Protein AF-A0A7W0FT57-F1 (afdb_monomer)

Structure (mmCIF, N/CA/C/O backbone):
data_AF-A0A7W0FT57-F1
#
_entry.id   AF-A0A7W0FT57-F1
#
loop_
_atom_site.group_PDB
_atom_site.id
_atom_site.type_symbol
_atom_site.label_atom_id
_atom_site.label_alt_id
_atom_site.label_comp_id
_atom_site.label_asym_id
_atom_site.label_entity_id
_atom_site.label_seq_id
_atom_site.pdbx_PDB_ins_code
_atom_site.Cartn_x
_atom_site.Cartn_y
_atom_site.Cartn_z
_atom_site.occupancy
_atom_site.B_iso_or_equiv
_atom_site.auth_seq_id
_atom_site.auth_comp_id
_atom_site.auth_asym_id
_atom_site.auth_atom_id
_atom_site.pdbx_PDB_model_num
ATOM 1 N N . MET A 1 1 ? -3.094 2.764 -7.064 1.00 73.50 1 MET A N 1
ATOM 2 C CA . MET A 1 1 ? -4.479 2.354 -6.731 1.00 73.50 1 MET A CA 1
ATOM 3 C C . MET A 1 1 ? -4.637 1.957 -5.267 1.00 73.50 1 MET A C 1
ATOM 5 O O . MET A 1 1 ? -5.594 2.422 -4.668 1.00 73.50 1 MET A O 1
ATOM 9 N N . LEU A 1 2 ? -3.708 1.191 -4.680 1.00 82.38 2 LEU A N 1
ATOM 10 C CA . LEU A 1 2 ? -3.779 0.735 -3.282 1.00 82.38 2 LEU A CA 1
ATOM 11 C C . LEU A 1 2 ? -3.982 1.880 -2.265 1.00 82.38 2 LEU A C 1
ATOM 13 O O . LEU A 1 2 ? -4.988 1.915 -1.570 1.00 82.38 2 LEU A O 1
ATOM 17 N N . ILE A 1 3 ? -3.107 2.891 -2.272 1.00 79.88 3 ILE A N 1
ATOM 18 C CA . ILE A 1 3 ? -3.192 4.028 -1.332 1.00 79.88 3 ILE A CA 1
ATOM 19 C C . ILE A 1 3 ? -4.464 4.859 -1.554 1.00 79.88 3 ILE A C 1
ATOM 21 O O . ILE A 1 3 ? -5.205 5.152 -0.624 1.00 79.88 3 ILE A O 1
ATOM 25 N N . HIS A 1 4 ? -4.719 5.255 -2.804 1.00 82.38 4 HIS A N 1
ATOM 26 C CA . HIS A 1 4 ? -5.778 6.220 -3.118 1.00 82.38 4 HIS A CA 1
ATOM 27 C C . HIS A 1 4 ? -7.186 5.628 -3.030 1.00 82.38 4 HIS A C 1
ATOM 29 O O . HIS A 1 4 ? -8.129 6.383 -2.823 1.00 82.38 4 HIS A O 1
ATOM 35 N N . LYS A 1 5 ? -7.338 4.316 -3.247 1.00 88.06 5 LYS A N 1
ATOM 36 C CA . LYS A 1 5 ? -8.640 3.643 -3.219 1.00 88.06 5 LYS A CA 1
ATOM 37 C C . LYS A 1 5 ? -8.770 2.781 -1.972 1.00 88.06 5 LYS A C 1
ATOM 39 O O . LYS A 1 5 ? -9.576 3.101 -1.117 1.00 88.06 5 LYS A O 1
ATOM 44 N N . VAL A 1 6 ? -7.936 1.751 -1.829 1.00 92.38 6 VAL A N 1
ATOM 45 C CA . VAL A 1 6 ? -8.099 0.736 -0.774 1.00 92.38 6 VAL A CA 1
ATOM 46 C C . VAL A 1 6 ? -7.915 1.331 0.621 1.00 92.38 6 VAL A C 1
ATOM 48 O O . VAL A 1 6 ? -8.830 1.248 1.430 1.00 92.38 6 VAL A O 1
ATOM 51 N N . TYR A 1 7 ? -6.791 1.992 0.907 1.00 92.56 7 TYR A N 1
ATOM 52 C CA . TYR A 1 7 ? -6.552 2.528 2.257 1.00 92.56 7 TYR A CA 1
ATOM 53 C C . TYR A 1 7 ? -7.487 3.684 2.620 1.00 92.56 7 TYR A C 1
ATOM 55 O O . TYR A 1 7 ? -7.902 3.790 3.769 1.00 92.56 7 TYR A O 1
ATOM 63 N N . ARG A 1 8 ? -7.900 4.496 1.638 1.00 90.81 8 ARG A N 1
ATOM 64 C CA . ARG A 1 8 ? -8.959 5.493 1.852 1.00 90.81 8 ARG A CA 1
ATOM 65 C C . ARG A 1 8 ? -10.316 4.861 2.146 1.00 90.81 8 ARG A C 1
ATOM 67 O O . ARG A 1 8 ? -11.045 5.379 2.979 1.00 90.81 8 ARG A O 1
ATOM 74 N N . SER A 1 9 ? -10.664 3.766 1.477 1.00 91.00 9 SER A N 1
ATOM 75 C CA . SER A 1 9 ? -11.898 3.037 1.775 1.00 91.00 9 SER A CA 1
ATOM 76 C C . SER A 1 9 ? -11.861 2.413 3.168 1.00 91.00 9 SER A C 1
ATOM 78 O O . SER A 1 9 ? -12.871 2.453 3.857 1.00 91.00 9 SER A O 1
ATOM 80 N N . ILE A 1 10 ? -10.706 1.899 3.605 1.00 92.50 10 ILE A N 1
ATOM 81 C CA . IL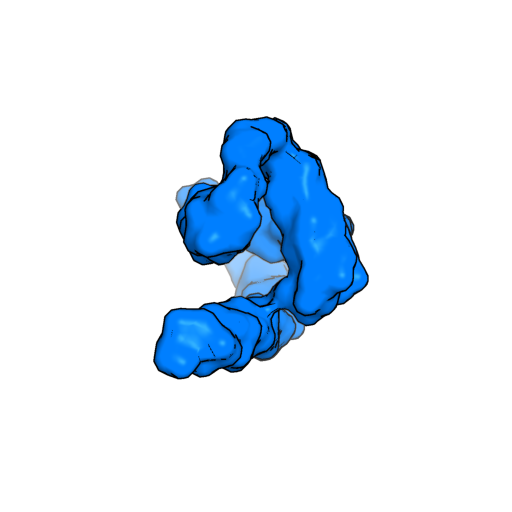E A 1 10 ? -10.523 1.412 4.981 1.00 92.50 10 ILE A CA 1
ATOM 82 C C . ILE A 1 10 ? -10.722 2.554 5.985 1.00 92.50 10 ILE A C 1
ATOM 84 O O . ILE A 1 10 ? -11.509 2.407 6.913 1.00 92.50 10 ILE A O 1
ATOM 88 N N . ASP A 1 11 ? -10.090 3.712 5.760 1.00 93.31 11 ASP A N 1
ATOM 89 C CA . ASP A 1 11 ? -10.305 4.901 6.596 1.00 93.31 11 ASP A CA 1
ATOM 90 C C . ASP A 1 11 ? -11.795 5.280 6.674 1.00 93.31 11 ASP A C 1
ATOM 92 O O . ASP A 1 11 ? -12.305 5.537 7.760 1.00 93.31 11 ASP A O 1
ATOM 96 N N . ALA A 1 12 ? -12.509 5.254 5.544 1.00 90.25 12 ALA A N 1
ATOM 97 C CA . ALA A 1 12 ? -13.934 5.574 5.500 1.00 90.25 12 ALA A CA 1
ATOM 98 C C . ALA A 1 12 ? -14.800 4.579 6.296 1.00 90.25 12 ALA A C 1
ATOM 100 O O . ALA A 1 12 ? -15.723 4.999 6.989 1.00 90.25 12 ALA A O 1
ATOM 101 N N . VAL A 1 13 ? -14.498 3.277 6.229 1.00 90.81 13 VAL A N 1
ATOM 102 C CA . VAL A 1 13 ? -15.184 2.240 7.028 1.00 90.81 13 VAL A CA 1
ATOM 103 C C . VAL A 1 13 ? -14.922 2.423 8.526 1.00 90.81 13 VAL A C 1
ATOM 105 O O . VAL A 1 13 ? -15.793 2.147 9.344 1.00 90.81 13 VAL A O 1
ATOM 108 N N . GLU A 1 14 ? -13.749 2.932 8.894 1.00 91.38 14 GLU A N 1
ATOM 109 C CA . GLU A 1 14 ? -13.391 3.256 10.279 1.00 91.38 14 GLU A CA 1
ATOM 110 C C . GLU A 1 14 ? -13.898 4.631 10.744 1.00 91.38 14 GLU A C 1
ATOM 112 O O . GLU A 1 14 ? -13.505 5.096 11.814 1.00 91.38 14 GLU A O 1
ATOM 117 N N . PHE A 1 15 ? -14.752 5.296 9.957 1.00 91.44 15 PHE A N 1
ATOM 118 C CA . PHE A 1 15 ? -15.243 6.654 10.221 1.00 91.44 15 PHE A CA 1
ATOM 119 C C . PHE A 1 15 ? -14.114 7.687 10.400 1.00 91.44 15 PHE A C 1
ATOM 121 O O . PHE A 1 15 ? -14.274 8.706 11.072 1.00 91.44 15 PHE A O 1
ATOM 128 N N . VAL A 1 16 ? -12.954 7.440 9.782 1.00 88.88 16 VAL A N 1
ATOM 129 C CA . VAL A 1 16 ? -11.845 8.391 9.722 1.00 88.88 16 VAL A CA 1
ATOM 130 C C . VAL A 1 16 ? -12.043 9.286 8.506 1.00 88.88 16 VAL A C 1
ATOM 132 O O . VAL A 1 16 ? -11.792 8.893 7.365 1.00 88.88 16 VAL A O 1
ATOM 135 N N . GLU A 1 17 ? -12.485 10.514 8.750 1.00 79.69 17 GLU A N 1
ATOM 136 C CA . GLU A 1 17 ? -12.762 11.472 7.685 1.00 79.69 17 GLU A CA 1
ATOM 137 C C . GLU A 1 17 ? -11.532 12.299 7.290 1.00 79.69 17 GLU A C 1
ATOM 139 O O . GLU A 1 17 ? -10.729 12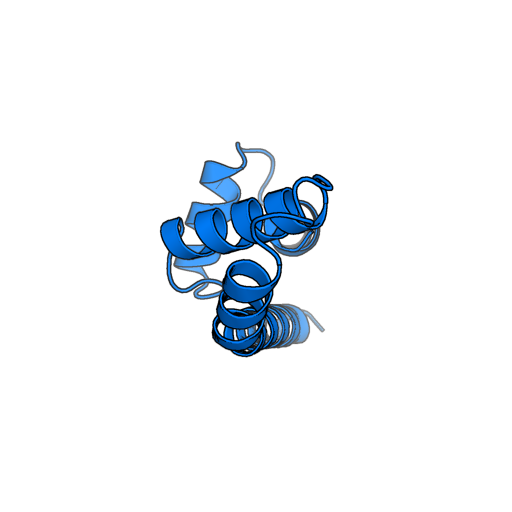.739 8.116 1.00 79.69 17 GLU A O 1
ATOM 144 N N . GLY A 1 18 ? -11.415 12.554 5.985 1.00 78.44 18 GLY A N 1
ATOM 145 C CA . GLY A 1 18 ? -10.455 13.502 5.433 1.00 78.44 18 GLY A CA 1
ATOM 146 C C . GLY A 1 18 ? -8.976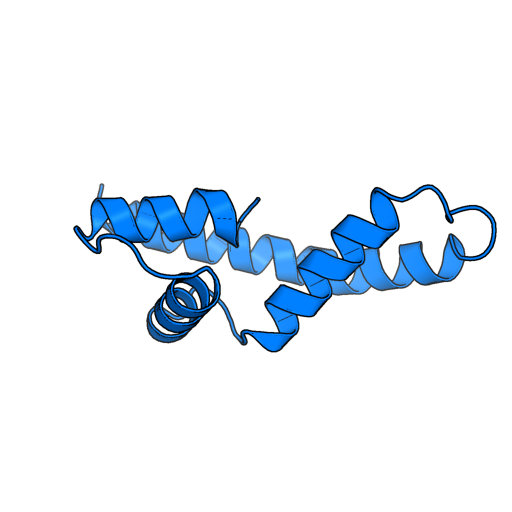 13.121 5.593 1.00 78.44 18 GLY A C 1
ATOM 147 O O . GLY A 1 18 ? -8.576 11.960 5.738 1.00 78.44 18 GLY A O 1
ATOM 148 N N . GLY A 1 19 ? -8.137 14.150 5.494 1.00 84.19 19 GLY A N 1
ATOM 149 C CA . GLY A 1 19 ? -6.684 14.031 5.512 1.00 84.19 19 GLY A CA 1
ATOM 150 C C . GLY A 1 19 ? -6.038 13.982 4.127 1.00 84.19 19 GLY A C 1
ATOM 151 O O . GLY A 1 19 ? -6.636 13.650 3.095 1.00 84.19 19 GLY A O 1
ATOM 152 N N . THR A 1 20 ? -4.765 14.345 4.116 1.00 90.00 20 THR A N 1
ATOM 153 C CA . THR A 1 20 ? -3.886 14.268 2.956 1.00 90.00 20 THR A CA 1
ATOM 154 C C . THR A 1 20 ? -3.535 12.812 2.638 1.00 90.00 20 THR A C 1
ATOM 156 O O . THR A 1 20 ? -3.791 11.888 3.409 1.00 90.00 20 THR A O 1
ATOM 159 N N . LEU A 1 21 ? -2.900 12.572 1.488 1.00 86.00 21 LEU A N 1
ATOM 160 C CA . LEU A 1 21 ? -2.355 11.244 1.180 1.00 86.00 21 LEU A CA 1
ATOM 161 C C . LEU A 1 21 ? -1.289 10.796 2.187 1.00 86.00 21 LEU A C 1
ATOM 163 O O . LEU A 1 21 ? -1.159 9.600 2.430 1.00 86.00 21 LEU A O 1
ATOM 167 N N . ILE A 1 22 ? -0.546 11.739 2.772 1.00 89.12 22 ILE A N 1
ATOM 168 C CA . ILE A 1 22 ? 0.429 11.438 3.823 1.00 89.12 22 ILE A CA 1
ATOM 169 C C . ILE A 1 22 ? -0.290 10.912 5.065 1.00 89.12 22 ILE A C 1
ATOM 171 O O . ILE A 1 22 ? 0.148 9.915 5.628 1.00 89.12 22 ILE A O 1
ATOM 175 N N . ASP A 1 23 ? -1.430 11.496 5.430 1.00 91.88 23 ASP A N 1
ATOM 176 C CA . ASP A 1 23 ? -2.217 11.031 6.575 1.00 91.88 23 ASP A CA 1
ATOM 177 C C . ASP A 1 23 ? -2.742 9.609 6.362 1.00 91.88 23 ASP A C 1
ATOM 179 O O . ASP A 1 23 ? -2.598 8.765 7.244 1.00 91.88 23 ASP A O 1
ATOM 183 N N . VAL A 1 24 ? -3.261 9.306 5.168 1.00 92.12 24 VAL A N 1
ATOM 184 C CA . VAL A 1 24 ? -3.692 7.943 4.801 1.00 92.12 24 VAL A CA 1
ATOM 185 C C . VAL A 1 24 ? -2.532 6.948 4.925 1.00 92.12 24 VAL A C 1
ATOM 187 O O . VAL A 1 24 ? -2.704 5.868 5.484 1.00 92.12 24 VAL A O 1
ATOM 190 N N . MET A 1 25 ? -1.335 7.305 4.443 1.00 91.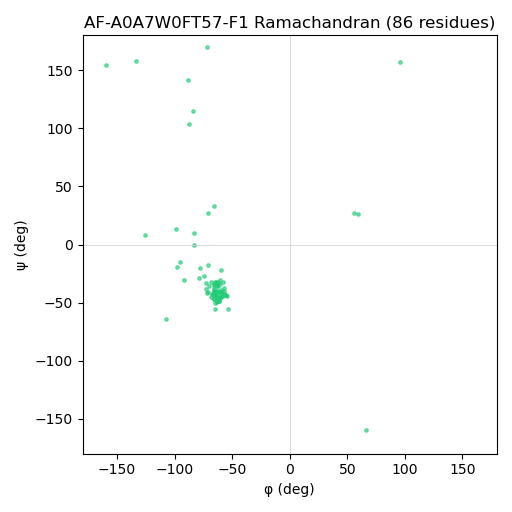75 25 MET A N 1
ATOM 191 C CA . MET A 1 25 ? -0.151 6.440 4.544 1.00 91.75 25 MET A CA 1
ATOM 192 C C . MET A 1 25 ? 0.310 6.257 5.994 1.00 91.75 25 MET A C 1
ATOM 194 O O . MET A 1 25 ? 0.584 5.132 6.397 1.00 91.75 25 MET A O 1
ATOM 198 N N . ASN A 1 26 ? 0.324 7.324 6.797 1.00 92.81 26 ASN A N 1
ATOM 199 C CA . ASN A 1 26 ? 0.654 7.255 8.223 1.00 92.81 26 ASN A CA 1
ATOM 200 C C . ASN A 1 26 ? -0.308 6.336 8.983 1.00 92.81 26 ASN A C 1
ATOM 202 O O . ASN A 1 26 ? 0.100 5.584 9.865 1.00 92.81 26 ASN A O 1
ATOM 206 N N . ARG A 1 27 ? -1.60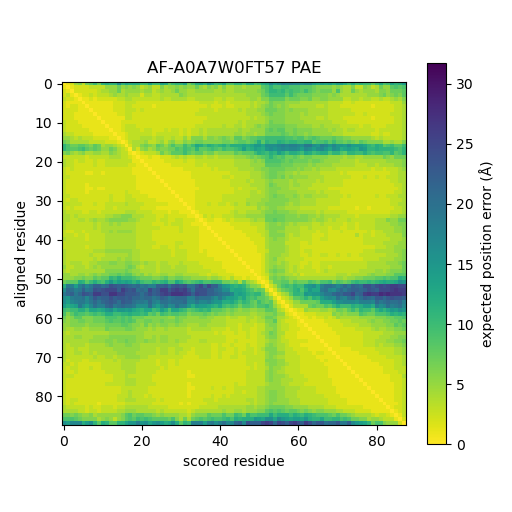6 6.390 8.670 1.00 94.00 27 ARG A N 1
ATOM 207 C CA . ARG A 1 27 ? -2.583 5.507 9.310 1.00 94.00 27 ARG A CA 1
ATOM 208 C C . ARG A 1 27 ? -2.455 4.065 8.818 1.00 94.00 27 ARG A C 1
ATOM 210 O O . ARG A 1 27 ? -2.551 3.148 9.627 1.00 94.00 27 ARG A O 1
ATOM 217 N N . ALA A 1 28 ? -2.192 3.852 7.529 1.00 93.88 28 ALA A N 1
ATOM 218 C CA . ALA A 1 28 ? -1.911 2.522 6.989 1.00 93.88 28 ALA A CA 1
ATOM 219 C C . ALA A 1 28 ? -0.688 1.874 7.667 1.00 93.88 28 ALA A C 1
ATOM 221 O O . ALA A 1 28 ? -0.746 0.699 8.025 1.00 93.88 28 ALA A O 1
ATOM 222 N N . ASP A 1 29 ? 0.366 2.652 7.917 1.00 94.50 29 ASP A N 1
ATOM 223 C CA . ASP A 1 29 ? 1.561 2.225 8.654 1.00 94.50 29 ASP A CA 1
ATOM 224 C C . ASP A 1 29 ? 1.222 1.822 10.098 1.00 94.50 29 ASP A C 1
ATOM 226 O O . ASP A 1 29 ? 1.496 0.702 10.525 1.00 94.50 29 ASP A O 1
ATOM 230 N N . LYS A 1 30 ? 0.468 2.668 10.818 1.00 93.62 30 LYS A N 1
ATOM 231 C CA . LYS A 1 30 ? -0.030 2.352 12.171 1.00 93.62 30 LYS A CA 1
ATOM 232 C C . LYS A 1 30 ? -0.880 1.077 12.224 1.00 93.62 30 LYS A C 1
ATOM 234 O O . LYS A 1 30 ? -0.850 0.364 13.226 1.00 93.62 30 LYS A O 1
ATOM 239 N N . ARG A 1 31 ? -1.624 0.771 11.155 1.00 93.12 31 ARG A N 1
ATOM 240 C CA . ARG A 1 31 ? -2.426 -0.459 11.011 1.00 93.12 31 ARG A CA 1
ATOM 241 C C . ARG A 1 31 ? -1.615 -1.665 10.525 1.00 93.12 31 ARG A C 1
ATOM 243 O O . ARG A 1 31 ? -2.185 -2.746 10.391 1.00 93.12 31 ARG A O 1
ATOM 250 N N . LYS A 1 32 ? -0.309 -1.501 10.280 1.00 93.31 32 LYS A N 1
ATOM 251 C CA . LYS A 1 32 ? 0.598 -2.512 9.707 1.00 93.31 32 LYS A CA 1
ATOM 252 C C . LYS A 1 32 ? 0.170 -2.996 8.315 1.00 93.31 32 LYS A C 1
ATOM 254 O O . LYS A 1 32 ? 0.471 -4.118 7.912 1.00 93.31 32 LYS A O 1
ATOM 259 N N . LEU A 1 33 ? -0.550 -2.149 7.578 1.00 93.81 33 LEU A N 1
ATOM 260 C CA . LEU A 1 33 ? -0.965 -2.415 6.198 1.00 93.81 33 LEU A CA 1
ATOM 261 C C . LEU A 1 33 ? 0.171 -2.186 5.200 1.00 93.81 33 LEU A C 1
ATOM 263 O O . LEU A 1 33 ? 0.107 -2.705 4.090 1.00 93.81 33 LEU A O 1
ATOM 267 N N . ILE A 1 34 ? 1.180 -1.410 5.598 1.00 94.19 34 ILE A N 1
ATOM 268 C CA . ILE A 1 34 ? 2.415 -1.136 4.861 1.00 94.19 34 ILE A CA 1
ATOM 269 C C . ILE A 1 34 ? 3.603 -1.275 5.813 1.00 94.19 34 ILE A C 1
ATOM 271 O O . ILE A 1 34 ? 3.417 -1.169 7.024 1.00 94.19 34 ILE A O 1
ATOM 275 N N . ASP A 1 35 ? 4.799 -1.514 5.276 1.00 89.69 35 ASP A N 1
ATOM 276 C CA . ASP A 1 35 ? 6.024 -1.599 6.086 1.00 89.69 35 ASP A CA 1
ATOM 277 C C . ASP A 1 35 ? 6.741 -0.252 6.205 1.00 89.69 35 ASP A C 1
ATOM 279 O O . ASP A 1 35 ? 7.405 0.017 7.203 1.00 89.69 35 ASP A O 1
ATOM 283 N N . SER A 1 36 ? 6.626 0.605 5.184 1.00 90.12 36 SER A N 1
ATOM 284 C CA . SER A 1 36 ? 7.064 1.995 5.270 1.00 90.12 36 SER A CA 1
ATOM 285 C C . SER A 1 36 ? 6.406 2.882 4.215 1.00 90.12 36 SER A C 1
ATOM 287 O O . SER A 1 36 ? 6.059 2.463 3.108 1.00 90.12 36 SER A O 1
ATOM 289 N N . ILE A 1 37 ? 6.310 4.175 4.523 1.00 89.38 37 ILE A N 1
ATOM 290 C CA . ILE A 1 37 ? 5.854 5.201 3.573 1.00 89.38 37 ILE A CA 1
ATOM 291 C C . ILE A 1 37 ? 6.817 5.318 2.385 1.00 89.38 37 ILE A C 1
ATOM 293 O O . ILE A 1 37 ? 6.389 5.587 1.261 1.00 89.38 37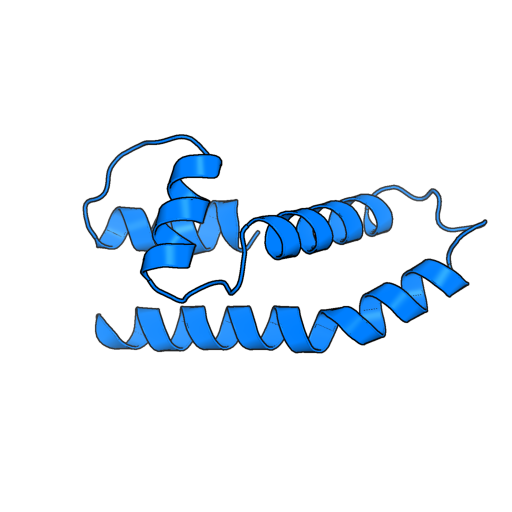 ILE A O 1
ATOM 297 N N . GLN A 1 38 ? 8.116 5.121 2.623 1.00 90.06 38 GLN A N 1
ATOM 298 C CA . GLN A 1 38 ? 9.134 5.220 1.584 1.00 90.06 38 GLN A CA 1
ATOM 299 C C . GLN A 1 38 ? 8.969 4.123 0.531 1.00 90.06 38 GLN A C 1
ATOM 301 O O . GLN A 1 38 ? 8.995 4.408 -0.663 1.00 90.06 38 GLN A O 1
ATOM 306 N N . GLU A 1 39 ? 8.719 2.888 0.954 1.00 89.38 39 GLU A N 1
ATOM 307 C CA . GLU A 1 39 ? 8.457 1.772 0.047 1.00 89.38 39 GLU A CA 1
ATOM 308 C C . GLU A 1 39 ? 7.213 2.016 -0.816 1.00 89.38 39 GLU A C 1
ATOM 310 O O . GLU A 1 39 ? 7.232 1.809 -2.030 1.00 89.38 39 GLU A O 1
ATOM 315 N N . MET A 1 40 ? 6.160 2.579 -0.222 1.00 90.19 40 MET A N 1
ATOM 316 C CA . MET A 1 40 ? 4.958 2.960 -0.962 1.00 90.19 40 MET A CA 1
ATOM 317 C C . MET A 1 40 ? 5.211 4.046 -2.011 1.00 90.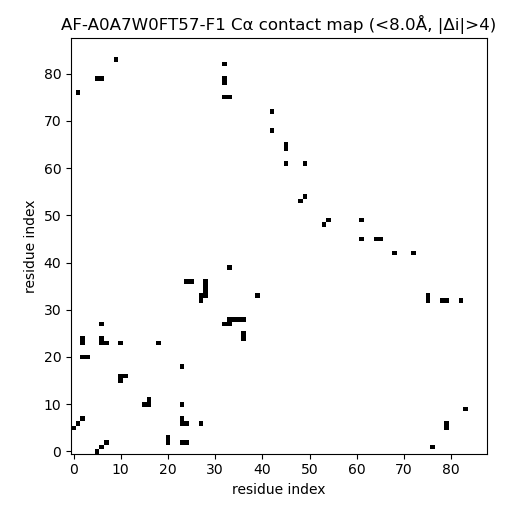19 40 MET A C 1
ATOM 319 O O . MET A 1 40 ? 4.572 4.036 -3.068 1.00 90.19 40 MET A O 1
ATOM 323 N N . ARG A 1 41 ? 6.136 4.978 -1.749 1.00 89.19 41 ARG A N 1
ATOM 324 C CA . ARG A 1 41 ? 6.567 5.969 -2.746 1.00 89.19 41 ARG A CA 1
ATOM 325 C C . ARG A 1 41 ? 7.288 5.293 -3.905 1.00 89.19 41 ARG A C 1
ATOM 327 O O . ARG A 1 41 ? 6.902 5.529 -5.043 1.00 89.19 41 ARG A O 1
ATOM 334 N N . ILE A 1 42 ? 8.223 4.387 -3.617 1.00 90.25 42 ILE A N 1
ATOM 335 C CA . ILE A 1 42 ? 8.970 3.653 -4.646 1.00 90.25 42 ILE A CA 1
ATOM 336 C C . ILE A 1 42 ? 8.023 2.844 -5.545 1.00 90.25 42 ILE A C 1
ATOM 338 O O . ILE A 1 42 ? 8.108 2.935 -6.765 1.00 90.25 42 ILE A O 1
ATOM 342 N N . LEU A 1 43 ? 7.051 2.125 -4.971 1.00 90.31 43 LEU A N 1
ATOM 343 C CA . LEU A 1 43 ? 6.044 1.389 -5.749 1.00 90.31 43 LEU A CA 1
ATOM 344 C C . LEU A 1 43 ? 5.180 2.314 -6.622 1.00 90.31 43 LEU A C 1
ATOM 346 O O . LEU A 1 43 ? 4.784 1.953 -7.733 1.00 90.31 43 LEU A O 1
ATOM 350 N N . LYS A 1 44 ? 4.863 3.517 -6.127 1.00 87.50 44 LYS A N 1
ATOM 351 C CA . LYS A 1 44 ? 4.112 4.520 -6.894 1.00 87.50 44 LYS A CA 1
ATOM 352 C C . LYS A 1 44 ? 4.930 5.040 -8.073 1.00 87.50 44 LYS A C 1
ATOM 354 O O . LYS A 1 44 ? 4.359 5.213 -9.150 1.00 87.50 44 LYS A O 1
ATOM 359 N N . ASP A 1 45 ? 6.211 5.303 -7.853 1.00 87.50 45 ASP A N 1
ATOM 360 C CA . ASP A 1 45 ? 7.112 5.855 -8.858 1.00 87.50 45 ASP A CA 1
ATOM 361 C C . ASP A 1 45 ? 7.433 4.803 -9.925 1.00 87.50 45 ASP A C 1
ATOM 363 O O . ASP A 1 45 ? 7.237 5.088 -11.100 1.00 87.50 45 ASP A O 1
ATOM 367 N N . LEU A 1 46 ? 7.677 3.544 -9.541 1.00 88.62 46 LEU A N 1
ATOM 368 C CA . LEU A 1 46 ? 7.783 2.422 -10.483 1.00 88.62 46 LEU A CA 1
ATOM 369 C C . LEU A 1 46 ? 6.542 2.309 -11.383 1.00 88.62 46 LEU A C 1
ATOM 371 O O . LEU A 1 46 ? 6.645 2.159 -12.595 1.00 88.62 46 LEU A O 1
ATOM 375 N N . ARG A 1 47 ? 5.335 2.434 -10.814 1.00 86.94 47 ARG A N 1
ATOM 376 C CA . ARG A 1 47 ? 4.087 2.439 -11.599 1.00 86.94 47 ARG A CA 1
ATOM 377 C C . ARG A 1 47 ? 3.992 3.638 -12.548 1.00 86.94 47 ARG A C 1
ATOM 379 O O . ARG A 1 47 ? 3.329 3.541 -13.579 1.00 86.94 47 ARG A O 1
ATOM 386 N N . ASN A 1 48 ? 4.560 4.785 -12.177 1.00 85.56 48 ASN A N 1
ATOM 387 C CA . ASN A 1 48 ? 4.615 5.951 -13.055 1.00 85.56 48 ASN A CA 1
ATOM 388 C C . ASN A 1 48 ? 5.604 5.717 -14.200 1.00 85.56 48 ASN A C 1
ATOM 390 O O . ASN A 1 48 ? 5.260 6.046 -15.330 1.00 85.56 48 ASN A O 1
ATOM 394 N N . ASP A 1 49 ? 6.752 5.103 -13.918 1.00 85.75 49 ASP A N 1
ATOM 395 C CA . ASP A 1 49 ? 7.772 4.760 -14.911 1.00 85.75 49 ASP A CA 1
ATOM 396 C C . ASP A 1 49 ? 7.275 3.709 -15.908 1.00 85.75 49 ASP A C 1
ATOM 398 O O . ASP A 1 49 ? 7.589 3.797 -17.086 1.00 85.75 49 ASP A O 1
ATOM 402 N N . ILE A 1 50 ? 6.439 2.759 -15.474 1.00 84.69 50 ILE A N 1
ATOM 403 C CA . ILE A 1 50 ? 5.753 1.819 -16.380 1.00 84.69 50 ILE A CA 1
ATOM 404 C C . ILE A 1 50 ? 4.759 2.552 -17.291 1.00 84.69 50 ILE A C 1
ATOM 406 O O . ILE A 1 50 ? 4.611 2.205 -18.459 1.00 84.69 50 ILE A O 1
ATOM 410 N N . ALA A 1 51 ? 4.031 3.531 -16.747 1.00 83.06 51 ALA A N 1
ATOM 411 C CA . ALA A 1 51 ? 2.984 4.246 -17.475 1.00 83.06 51 ALA A CA 1
ATOM 412 C C . ALA A 1 51 ? 3.536 5.314 -18.431 1.00 83.06 51 ALA A C 1
ATOM 414 O O . ALA A 1 51 ? 2.889 5.635 -19.424 1.00 83.06 51 ALA A O 1
ATOM 415 N N . HIS A 1 52 ? 4.692 5.897 -18.118 1.00 74.19 52 HIS A N 1
ATOM 416 C CA . HIS A 1 52 ? 5.407 6.775 -19.031 1.00 74.19 52 HIS A CA 1
ATOM 417 C C . HIS A 1 52 ? 6.260 5.920 -19.971 1.00 74.19 52 HIS A C 1
ATOM 419 O O . HIS A 1 52 ? 7.223 5.299 -19.543 1.00 74.19 52 HIS A O 1
ATOM 425 N N . GLU A 1 53 ? 5.945 5.927 -21.266 1.00 60.16 53 GLU A N 1
ATOM 426 C CA . GLU A 1 53 ? 6.603 5.138 -22.320 1.00 60.16 53 GLU A CA 1
ATOM 427 C C . GLU A 1 53 ? 8.086 5.507 -22.605 1.00 60.16 53 GLU A C 1
ATOM 429 O O . GL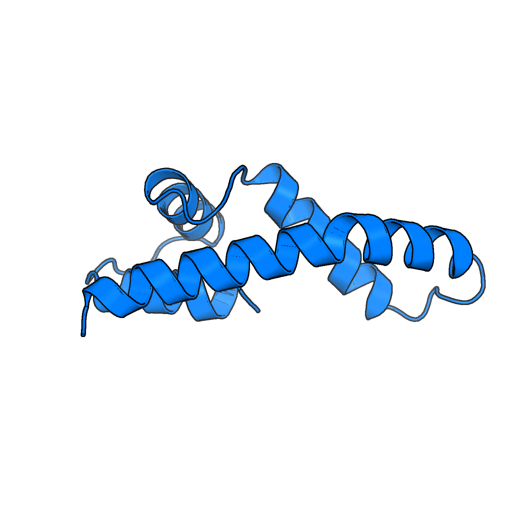U A 1 53 ? 8.569 5.325 -23.718 1.00 60.16 53 GLU A O 1
ATOM 434 N N . TYR A 1 54 ? 8.887 5.940 -21.620 1.00 59.34 54 TYR A N 1
ATOM 435 C CA . TYR A 1 54 ? 10.362 6.039 -21.722 1.00 59.34 54 TYR A CA 1
ATOM 436 C C . TYR A 1 54 ? 11.049 4.653 -21.733 1.00 59.34 54 TYR A C 1
ATOM 438 O O . TYR A 1 54 ? 12.184 4.482 -21.284 1.00 59.34 54 TYR A O 1
ATOM 446 N N . ILE A 1 55 ? 10.326 3.641 -22.209 1.00 59.25 55 ILE A N 1
ATOM 447 C CA . ILE A 1 55 ? 10.591 2.216 -22.034 1.00 59.25 55 ILE A CA 1
ATOM 448 C C . ILE A 1 55 ? 11.790 1.777 -22.881 1.00 59.25 55 ILE A C 1
ATOM 450 O O . ILE A 1 55 ? 12.565 0.939 -22.430 1.00 59.25 55 ILE A O 1
ATOM 454 N N . SER A 1 56 ? 12.016 2.375 -24.052 1.00 63.06 56 SER A N 1
ATOM 455 C CA . SER A 1 56 ? 13.012 1.871 -25.009 1.00 63.06 56 SER A CA 1
ATOM 456 C C . SER A 1 56 ? 14.452 1.844 -24.479 1.00 63.06 56 SER A C 1
ATOM 458 O O . SER A 1 56 ? 15.186 0.917 -24.803 1.00 63.06 56 SER A O 1
ATOM 460 N N . GLU A 1 57 ? 14.859 2.792 -23.627 1.00 65.44 57 GLU A N 1
ATOM 461 C CA . GLU A 1 57 ? 16.233 2.841 -23.090 1.00 65.44 57 GLU A CA 1
ATOM 462 C C . GLU A 1 57 ? 16.388 2.164 -21.717 1.00 65.44 57 GLU A C 1
ATOM 464 O O . GLU A 1 57 ? 17.505 1.880 -21.290 1.00 65.44 57 GLU A O 1
ATOM 469 N N . ARG A 1 58 ? 15.284 1.882 -21.007 1.00 73.69 58 ARG A N 1
ATOM 470 C CA . ARG A 1 58 ? 15.309 1.389 -19.613 1.00 73.69 58 ARG A CA 1
ATOM 471 C C . ARG A 1 58 ? 14.551 0.086 -19.371 1.00 73.69 58 ARG A C 1
ATOM 473 O O . ARG A 1 58 ? 14.429 -0.330 -18.221 1.00 73.69 58 ARG A O 1
ATOM 480 N N . ILE A 1 59 ? 14.084 -0.594 -20.420 1.00 79.56 59 ILE A N 1
ATOM 481 C CA . ILE A 1 59 ? 13.226 -1.782 -20.285 1.00 79.56 59 ILE A CA 1
ATOM 482 C C . ILE A 1 59 ? 13.858 -2.903 -19.447 1.00 79.56 59 ILE A C 1
ATOM 484 O O . ILE A 1 59 ? 13.163 -3.541 -18.662 1.00 79.56 59 ILE A O 1
ATOM 488 N N . GLN A 1 60 ? 15.174 -3.117 -19.563 1.00 79.50 60 GLN A N 1
ATOM 489 C CA . GLN A 1 60 ? 15.876 -4.162 -18.810 1.00 79.50 60 GLN A CA 1
ATOM 490 C C . GLN A 1 60 ? 15.917 -3.857 -17.308 1.00 79.50 60 GLN A C 1
ATOM 492 O O . GLN A 1 60 ? 15.603 -4.725 -16.497 1.00 79.50 60 GLN A O 1
ATOM 497 N N . PHE A 1 61 ? 16.240 -2.613 -16.945 1.00 82.19 61 PHE A N 1
ATOM 498 C CA . PHE A 1 61 ? 16.234 -2.161 -15.553 1.00 82.19 61 PHE A CA 1
ATOM 499 C C . PHE A 1 61 ? 14.819 -2.203 -14.965 1.00 82.19 61 PHE A C 1
ATOM 501 O O . PHE A 1 61 ? 14.606 -2.718 -13.871 1.00 82.19 61 PHE A O 1
ATOM 508 N N . LEU A 1 62 ? 13.833 -1.734 -15.735 1.00 85.06 62 LEU A N 1
ATOM 509 C CA . LEU A 1 62 ? 12.436 -1.740 -15.321 1.00 85.06 62 LEU A CA 1
ATOM 510 C C . LEU A 1 62 ? 11.921 -3.164 -15.074 1.00 85.06 62 LEU A C 1
ATOM 512 O O . LEU A 1 62 ? 11.220 -3.401 -14.095 1.00 85.06 62 LEU A O 1
ATOM 516 N N . HIS A 1 63 ? 12.292 -4.120 -15.929 1.00 86.62 63 HIS A N 1
ATOM 517 C CA . HIS A 1 63 ? 11.917 -5.521 -15.760 1.00 86.62 63 HIS A CA 1
ATOM 518 C C . HIS A 1 63 ? 12.448 -6.102 -14.443 1.00 86.62 63 HIS A C 1
ATOM 520 O O . HIS A 1 63 ? 11.692 -6.744 -13.714 1.00 86.62 63 HIS A O 1
ATOM 526 N N . GLN A 1 64 ? 13.720 -5.852 -14.118 1.00 89.19 64 GLN A N 1
ATOM 527 C CA . GLN A 1 64 ? 14.309 -6.317 -12.863 1.00 89.19 64 GLN A CA 1
ATOM 528 C C . GLN A 1 64 ? 13.610 -5.691 -11.647 1.00 89.19 64 GLN A C 1
ATOM 530 O O . GLN A 1 64 ? 13.171 -6.417 -10.758 1.00 89.19 64 GLN A O 1
ATOM 535 N N . GLU A 1 65 ? 13.417 -4.370 -11.646 1.00 89.75 65 GLU A N 1
ATOM 536 C CA . GLU A 1 65 ? 12.735 -3.667 -10.551 1.00 89.75 65 GLU A CA 1
ATOM 537 C C . GLU A 1 65 ? 11.293 -4.160 -1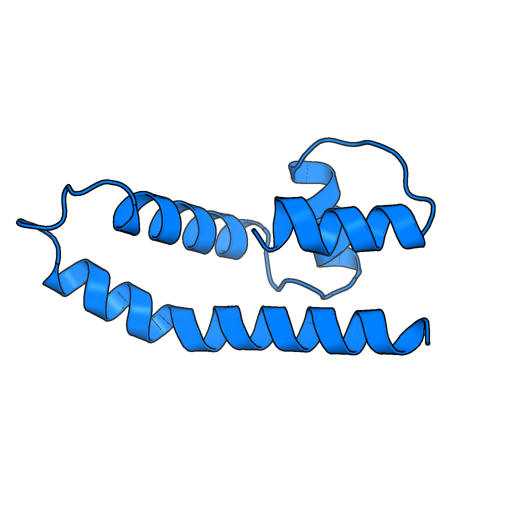0.348 1.00 89.75 65 GLU A C 1
ATOM 539 O O . GLU A 1 65 ? 10.837 -4.312 -9.213 1.00 89.75 65 GLU A O 1
ATOM 544 N N . ILE A 1 66 ? 10.561 -4.447 -11.432 1.00 90.56 66 ILE A N 1
ATOM 545 C CA . ILE A 1 66 ? 9.219 -5.041 -11.349 1.00 90.56 66 ILE A CA 1
ATOM 546 C C . ILE A 1 66 ? 9.290 -6.422 -10.710 1.00 90.56 66 ILE A C 1
ATOM 548 O O . ILE A 1 66 ? 8.506 -6.707 -9.806 1.00 90.56 66 ILE A O 1
ATOM 552 N N . PHE A 1 67 ? 10.203 -7.276 -11.170 1.00 91.75 67 PHE A N 1
ATOM 553 C CA . PHE A 1 67 ? 10.306 -8.648 -10.686 1.00 91.75 67 PHE A CA 1
ATOM 554 C C . PHE A 1 67 ? 10.650 -8.702 -9.192 1.00 91.75 67 PHE A C 1
ATOM 556 O O . PHE A 1 67 ? 10.058 -9.482 -8.450 1.00 91.75 67 PHE A O 1
ATOM 563 N N . GLU A 1 68 ? 11.543 -7.827 -8.734 1.00 92.50 68 GLU A N 1
ATOM 564 C CA . GLU A 1 68 ? 11.937 -7.737 -7.327 1.00 92.50 68 GLU A CA 1
ATOM 565 C C . GLU A 1 68 ? 10.815 -7.181 -6.434 1.00 92.50 68 GLU A C 1
ATOM 567 O O . GLU A 1 68 ? 10.647 -7.617 -5.294 1.00 92.50 68 GLU A O 1
ATOM 572 N N . ARG A 1 69 ? 10.010 -6.237 -6.939 1.00 91.50 69 ARG A N 1
ATOM 573 C CA . ARG A 1 69 ? 9.012 -5.515 -6.127 1.00 91.50 69 ARG A CA 1
ATOM 574 C C . ARG A 1 69 ? 7.590 -6.055 -6.237 1.00 91.50 69 ARG A C 1
ATOM 576 O O . ARG A 1 69 ? 6.769 -5.782 -5.360 1.00 91.50 69 ARG A O 1
ATOM 583 N N . ALA A 1 70 ? 7.268 -6.820 -7.275 1.00 92.19 70 ALA A N 1
ATOM 584 C CA . ALA A 1 70 ? 5.938 -7.394 -7.458 1.00 92.19 70 ALA A CA 1
ATOM 585 C C . ALA A 1 70 ? 5.509 -8.328 -6.308 1.00 92.19 70 ALA A C 1
ATOM 587 O O . ALA A 1 70 ? 4.386 -8.151 -5.828 1.00 92.19 70 ALA A O 1
ATOM 588 N N . PRO A 1 71 ? 6.356 -9.250 -5.793 1.00 94.00 71 PRO A N 1
ATOM 589 C CA . PRO A 1 71 ? 5.982 -10.100 -4.660 1.00 94.00 71 PRO A CA 1
ATOM 590 C C . PRO A 1 71 ? 5.584 -9.277 -3.439 1.00 94.00 71 PRO A C 1
ATOM 592 O O . PRO A 1 71 ? 4.594 -9.566 -2.771 1.00 94.00 71 PRO A O 1
ATOM 595 N N . LYS A 1 72 ? 6.317 -8.188 -3.202 1.00 91.50 72 LYS A N 1
ATOM 596 C CA . LYS A 1 72 ? 6.055 -7.282 -2.097 1.00 91.50 72 LYS A CA 1
ATOM 597 C C . LYS A 1 72 ? 4.731 -6.544 -2.253 1.00 91.50 72 LYS A C 1
ATOM 599 O O . LYS A 1 72 ? 3.954 -6.455 -1.310 1.00 91.50 72 LYS A O 1
ATOM 604 N N . LEU A 1 73 ? 4.428 -6.059 -3.456 1.00 92.12 73 LEU A N 1
ATOM 605 C CA . LEU A 1 73 ? 3.132 -5.442 -3.738 1.00 92.12 73 LEU A CA 1
ATOM 606 C C . LEU A 1 73 ? 1.969 -6.417 -3.498 1.00 92.12 73 LEU A C 1
ATOM 608 O O . LEU A 1 73 ? 0.949 -6.006 -2.946 1.00 92.12 73 LEU A O 1
ATOM 612 N N . LEU A 1 74 ? 2.115 -7.683 -3.900 1.00 94.00 74 LEU A N 1
ATOM 613 C CA . LEU A 1 74 ? 1.102 -8.716 -3.669 1.00 94.00 74 LEU A CA 1
ATOM 614 C C . LEU A 1 74 ? 0.911 -8.990 -2.173 1.00 94.00 74 LEU A C 1
ATOM 616 O O . LEU A 1 74 ? -0.222 -8.999 -1.705 1.00 94.00 74 LEU A O 1
ATOM 620 N N . GLU A 1 75 ? 1.999 -9.076 -1.406 1.00 95.00 75 GLU A N 1
ATOM 621 C CA . GLU A 1 75 ? 1.939 -9.210 0.054 1.00 95.00 75 GLU A CA 1
ATOM 622 C C . GLU A 1 75 ? 1.130 -8.067 0.701 1.00 95.00 75 GLU A C 1
ATOM 624 O O . GLU A 1 75 ? 0.283 -8.297 1.565 1.00 95.00 75 GLU A O 1
ATOM 629 N N . LEU A 1 76 ? 1.340 -6.821 0.263 1.00 94.12 76 LEU A N 1
ATOM 630 C CA . LEU A 1 76 ? 0.593 -5.664 0.772 1.00 94.12 76 LEU A CA 1
ATOM 631 C C . LEU A 1 76 ? -0.901 -5.720 0.423 1.00 94.12 76 LEU A C 1
ATOM 633 O O . LEU A 1 76 ? -1.740 -5.255 1.201 1.00 94.12 76 LEU A O 1
ATOM 637 N N . VAL A 1 77 ? -1.245 -6.279 -0.741 1.00 93.88 77 VAL A N 1
ATOM 638 C CA . VAL A 1 77 ? -2.640 -6.531 -1.130 1.00 93.88 77 VAL A CA 1
ATOM 639 C C . VAL A 1 77 ? -3.259 -7.575 -0.208 1.00 93.88 77 VAL A C 1
ATOM 641 O O . VAL A 1 77 ? -4.346 -7.329 0.318 1.00 93.88 77 VAL A O 1
ATOM 644 N N . ASP A 1 78 ? -2.565 -8.683 0.045 1.00 95.25 78 ASP A N 1
ATOM 645 C CA . ASP A 1 78 ? -3.051 -9.749 0.924 1.00 95.25 78 ASP A CA 1
ATOM 646 C C . ASP A 1 78 ? -3.289 -9.233 2.346 1.00 95.25 78 ASP A C 1
ATOM 648 O O . ASP A 1 78 ? -4.370 -9.431 2.902 1.00 95.25 78 ASP A O 1
ATOM 652 N N . ARG A 1 79 ? -2.354 -8.446 2.895 1.00 95.12 79 ARG A N 1
ATOM 653 C CA . ARG A 1 79 ? -2.533 -7.785 4.199 1.00 95.12 79 ARG A CA 1
ATOM 654 C C . ARG A 1 79 ? -3.770 -6.889 4.232 1.00 95.12 79 ARG A C 1
ATOM 656 O O . ARG A 1 79 ? -4.501 -6.888 5.222 1.00 95.12 79 ARG A O 1
ATOM 663 N N . ALA A 1 80 ? -4.017 -6.120 3.170 1.00 94.12 80 ALA A N 1
ATOM 664 C CA . ALA A 1 80 ? -5.195 -5.262 3.086 1.00 94.12 80 ALA A CA 1
ATOM 665 C C . ALA A 1 80 ? -6.493 -6.080 3.033 1.00 94.12 80 ALA A C 1
ATOM 667 O O . ALA A 1 80 ? -7.462 -5.740 3.711 1.00 94.12 80 ALA A O 1
ATOM 668 N N . VAL A 1 81 ? -6.510 -7.176 2.272 1.00 94.12 81 VAL A N 1
ATOM 669 C CA . VAL A 1 81 ? -7.653 -8.095 2.205 1.00 94.12 81 VAL A CA 1
ATOM 670 C C . VAL A 1 81 ? -7.909 -8.738 3.568 1.00 94.12 81 VAL A C 1
ATOM 672 O O . VAL A 1 81 ? -9.046 -8.728 4.043 1.00 94.12 81 VAL A O 1
ATOM 675 N N . ASP A 1 82 ? -6.869 -9.245 4.226 1.00 94.75 82 ASP A N 1
ATOM 676 C CA . ASP A 1 82 ? -6.961 -9.859 5.552 1.00 94.75 82 ASP A CA 1
ATOM 677 C C . ASP A 1 82 ? -7.415 -8.878 6.628 1.00 94.75 82 ASP A C 1
ATOM 679 O O . ASP A 1 82 ? -8.180 -9.241 7.523 1.00 94.75 82 ASP A O 1
ATOM 683 N N . TYR A 1 83 ? -6.999 -7.617 6.527 1.00 94.19 83 TYR A N 1
ATOM 684 C CA . TYR A 1 83 ? -7.496 -6.562 7.396 1.00 94.19 83 TYR A CA 1
ATOM 685 C C . TYR A 1 83 ? -8.998 -6.336 7.201 1.00 94.19 83 TYR A C 1
ATOM 687 O O . TYR A 1 83 ? -9.757 -6.365 8.169 1.00 94.19 83 TYR A O 1
ATOM 695 N N . CYS A 1 84 ? -9.446 -6.186 5.951 1.00 91.94 84 CYS A N 1
ATOM 696 C CA . CYS A 1 84 ? -10.856 -5.979 5.623 1.00 91.94 84 CYS A CA 1
ATOM 697 C C . CYS A 1 84 ? -11.745 -7.159 6.041 1.00 91.94 84 CYS A C 1
ATOM 699 O O . CYS A 1 84 ? -12.891 -6.950 6.433 1.00 91.94 84 CYS A O 1
ATOM 701 N N . ARG A 1 85 ? -11.230 -8.396 6.014 1.00 92.62 85 ARG A N 1
ATOM 702 C CA . ARG A 1 85 ? -11.966 -9.592 6.465 1.00 92.62 85 ARG A CA 1
ATOM 703 C C . ARG A 1 85 ? -12.399 -9.527 7.933 1.00 92.62 85 ARG A C 1
ATOM 705 O O . ARG A 1 85 ? -13.345 -10.215 8.292 1.00 92.62 85 ARG A O 1
ATOM 712 N N . ARG A 1 86 ? -11.753 -8.703 8.765 1.00 87.38 86 ARG A N 1
ATOM 713 C CA . ARG A 1 86 ? -12.117 -8.516 10.184 1.00 87.38 86 ARG A CA 1
ATOM 714 C C . ARG A 1 86 ? -13.428 -7.755 10.384 1.00 87.38 86 ARG A C 1
ATOM 716 O O . ARG A 1 86 ? -13.985 -7.813 11.471 1.00 87.38 86 ARG A O 1
ATOM 723 N N . TYR A 1 87 ? -13.892 -7.044 9.359 1.00 79.00 87 TYR A N 1
ATOM 724 C CA . TYR A 1 87 ? -15.125 -6.254 9.379 1.00 79.00 87 TYR A CA 1
ATOM 725 C C . TYR A 1 87 ? -16.308 -6.993 8.730 1.00 79.00 87 TYR A C 1
ATOM 727 O O . TYR A 1 87 ? -17.315 -6.364 8.407 1.00 79.00 87 TYR A O 1
ATOM 735 N N . ARG A 1 88 ? -16.168 -8.304 8.485 1.00 61.22 88 ARG A N 1
ATOM 736 C CA . ARG A 1 88 ? -17.209 -9.163 7.912 1.00 61.22 88 ARG A CA 1
ATOM 737 C C . ARG A 1 88 ? -18.031 -9.860 8.991 1.00 61.22 88 ARG A C 1
ATOM 739 O O . ARG A 1 88 ? -17.451 -10.187 10.046 1.00 61.22 88 ARG A O 1
#

Secondary structure (DSSP, 8-state):
-IIIIIIHHHHHHTT-----HHHHHHHHHHTTS-S-HHHHHHHHHHHHHHHS-THHHHHHHHHHHHHHHHHHHHHHHHHHHHHHGGG-

Radius of gyration: 14.61 Å; Cα contacts (8 Å, |Δi|>4): 42; chains: 1; bounding box: 33×24×37 Å

pLDDT: mean 87.23, std 8.64, range [59.25, 95.25]

Foldseek 3Di:
DCLVPLLVVVCVVVVNDDDDSVVSQVVCVVVVLDVDPVLVVVVVVLVVVVVPPPCPVCVVVSVVVCVVCVVVVVVSVVSSVVVVVVVD

Nearest PDB structures (foldseek):
  8xeh-assembly1_D  TM=5.493E-01  e=1.486E+00  Legionella pneumophila
  8xdj-assembly1_C  TM=6.634E-01  e=5.613E+00  Legionella pneumophila

Mean predicted aligned error: 4.94 Å

Solvent-accessible surface area (backbone atoms only — not comparable to full-atom values): 5151 Å² total; per-residue (Å²): 105,60,69,80,47,53,49,45,49,52,32,52,75,69,70,48,77,83,76,53,74,66,51,51,45,55,50,34,40,76,69,63,41,42,95,46,68,66,58,55,47,52,56,52,50,53,54,46,55,69,71,43,81,70,42,88,88,40,47,70,63,51,51,51,54,46,66,71,43,47,62,56,55,51,51,39,49,52,44,46,52,60,56,56,58,72,79,107

Sequence (88 aa):
MLIHKVYRSIDAVEFVEGGTLIDVMNRADKRKLIDSIQEMRILKDLRNDIAHEYISERIQFLHQEIFERAPKLLELVDRAVDYCRRYR